Protein AF-A0A7X8L0J0-F1 (afdb_monomer_lite)

Foldseek 3Di:
DPLLCLLDPPDPDDDDPDDDHDPQSVVVRPDPPDDDDADQLAAEDDDDDDDDDPPDPVVVVVVCVCLDLVVQCCCQVPVLDHHDRPPHDNPDDPSHHYDDCDPVNVVPDPVVVVVVVVVVVVVVVPPD

Radius of gyration: 18.61 Å; chains: 1; bounding box: 45×38×42 Å

Secondary structure (DSSP, 8-state):
--HHHHT----SSPPPSS----HHHHTT---TT---PPPSS-EE---------TT-HHHHHHHHHHTSHHHHHIIIIIT-----STT------TT--EE---HHHHHHS-HHHHHHHHHHHHHHHT--

pLDDT: mean 82.07, std 12.7, range [40.75, 97.06]

Sequence (128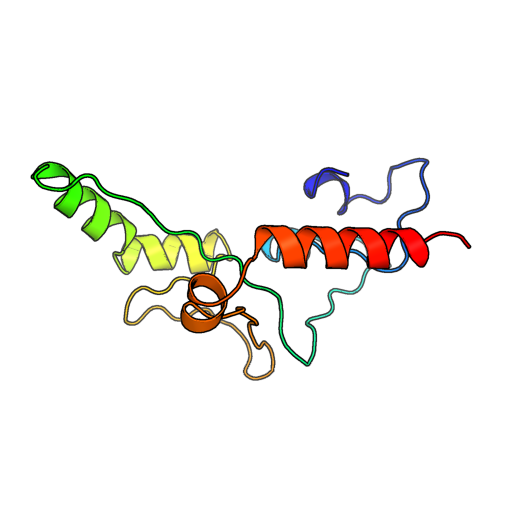 aa):
LHPSQMTRSKTSTPLPLVNVAPYFFSQMVTEPNLEIVWPEDGAIVSPIFMLAKMNKPYVKDVADAICSTKIADIFNVGGKFPATAPGTQNFLKADQRLMFAGWDYLNSHDIEAELAQAEELFHQTSVV

Structure (mmCIF, N/CA/C/O backbone):
data_AF-A0A7X8L0J0-F1
#
_entry.id   AF-A0A7X8L0J0-F1
#
loop_
_atom_site.group_PDB
_atom_site.id
_atom_site.type_symbol
_atom_site.label_atom_id
_atom_site.label_alt_id
_atom_site.label_comp_id
_atom_site.label_asym_id
_atom_site.label_entity_id
_atom_site.label_seq_id
_atom_site.pdbx_PDB_ins_code
_atom_site.Cartn_x
_atom_site.Cartn_y
_atom_site.Cartn_z
_atom_site.occupancy
_atom_site.B_iso_or_equiv
_atom_site.auth_seq_id
_atom_site.auth_comp_id
_atom_site.auth_asym_id
_atom_site.auth_atom_id
_atom_site.pdbx_PDB_model_num
ATOM 1 N N . LEU A 1 1 ? 18.105 -1.278 -0.789 1.00 52.31 1 LEU A N 1
ATOM 2 C CA . LEU A 1 1 ? 18.044 0.203 -0.691 1.00 52.31 1 LEU A CA 1
ATOM 3 C C . LEU A 1 1 ? 16.854 0.582 0.178 1.00 52.31 1 LEU A C 1
ATOM 5 O O . LEU A 1 1 ? 15.800 -0.013 0.005 1.00 52.31 1 LEU A O 1
ATOM 9 N N . HIS A 1 2 ? 16.998 1.520 1.115 1.00 57.22 2 HIS A N 1
ATOM 10 C CA . HIS A 1 2 ? 15.840 2.032 1.856 1.00 57.22 2 HIS A CA 1
ATOM 11 C C . HIS A 1 2 ? 15.054 3.018 0.961 1.00 57.22 2 HIS A C 1
ATOM 13 O O . HIS A 1 2 ? 15.698 3.830 0.296 1.00 57.22 2 HIS A O 1
ATOM 19 N N . PRO A 1 3 ? 13.706 3.021 0.936 1.00 54.78 3 PRO A N 1
ATOM 20 C CA . PRO A 1 3 ? 12.916 3.858 0.019 1.00 54.78 3 PRO A CA 1
ATOM 21 C C . PRO A 1 3 ? 13.242 5.361 0.044 1.00 54.78 3 PRO A C 1
ATOM 23 O O . PRO A 1 3 ? 13.240 6.018 -0.991 1.00 54.78 3 PRO A O 1
ATOM 26 N N . SER A 1 4 ? 13.620 5.911 1.203 1.00 56.81 4 SER A N 1
ATOM 27 C CA . SER A 1 4 ? 14.036 7.322 1.322 1.00 56.81 4 SER A CA 1
ATOM 28 C C . SER A 1 4 ? 15.395 7.648 0.682 1.00 56.81 4 SER A C 1
ATOM 30 O O . SER A 1 4 ? 15.726 8.820 0.513 1.00 56.81 4 SER A O 1
ATOM 32 N N . GLN A 1 5 ? 16.196 6.632 0.350 1.00 60.44 5 GLN A N 1
ATOM 33 C CA . GLN A 1 5 ? 17.447 6.778 -0.396 1.00 60.44 5 GLN A CA 1
ATOM 34 C C . GLN A 1 5 ? 17.216 6.685 -1.909 1.00 60.44 5 GLN A C 1
ATOM 36 O O . GLN A 1 5 ? 18.041 7.177 -2.666 1.00 60.44 5 GLN A O 1
ATOM 41 N N . MET A 1 6 ? 16.087 6.115 -2.347 1.00 60.91 6 MET A N 1
ATOM 42 C CA . MET A 1 6 ? 15.745 5.956 -3.768 1.00 60.91 6 MET A CA 1
ATOM 43 C C . MET A 1 6 ? 15.362 7.281 -4.439 1.00 60.91 6 MET A C 1
ATOM 45 O O . MET A 1 6 ? 15.439 7.403 -5.654 1.00 60.91 6 MET A O 1
ATOM 49 N N . THR A 1 7 ? 14.984 8.296 -3.657 1.00 54.62 7 THR A N 1
ATOM 50 C CA . THR A 1 7 ? 14.631 9.634 -4.159 1.00 54.62 7 THR A CA 1
ATOM 51 C C . THR A 1 7 ? 15.838 10.570 -4.296 1.00 54.62 7 THR A C 1
ATOM 53 O O . THR A 1 7 ? 15.668 11.732 -4.660 1.00 54.62 7 THR A O 1
ATOM 56 N N . ARG A 1 8 ? 17.062 10.107 -3.985 1.00 53.16 8 ARG A N 1
ATOM 57 C CA . ARG A 1 8 ? 18.286 10.924 -4.022 1.00 53.16 8 ARG A CA 1
ATOM 58 C C . ARG A 1 8 ? 19.358 10.267 -4.891 1.00 53.16 8 ARG A C 1
ATOM 60 O O . ARG A 1 8 ? 19.873 9.212 -4.550 1.00 53.16 8 ARG A O 1
ATOM 67 N N . SER A 1 9 ? 19.795 10.961 -5.939 1.00 51.53 9 SER A N 1
ATOM 68 C CA . SER A 1 9 ? 20.825 10.530 -6.905 1.00 51.53 9 SER A CA 1
ATOM 69 C C . SER A 1 9 ? 22.273 10.477 -6.371 1.00 51.53 9 SER A C 1
ATOM 71 O O . SER A 1 9 ? 23.219 10.390 -7.147 1.00 51.53 9 SER A O 1
ATOM 73 N N . LYS A 1 10 ? 22.497 10.526 -5.047 1.00 50.50 10 LYS A N 1
ATOM 74 C CA . LYS A 1 10 ? 23.843 10.649 -4.441 1.00 50.50 10 LYS A CA 1
ATOM 75 C C . LYS A 1 10 ? 24.416 9.333 -3.909 1.00 50.50 10 LYS A C 1
ATOM 77 O O . LYS A 1 10 ? 25.066 9.327 -2.864 1.00 50.50 10 LYS A O 1
ATOM 82 N N . THR A 1 11 ? 24.190 8.221 -4.597 1.00 53.06 11 THR A N 1
ATOM 83 C CA . THR A 1 11 ? 24.871 6.955 -4.293 1.00 53.06 11 THR A CA 1
ATOM 84 C C . THR A 1 11 ? 25.844 6.622 -5.414 1.00 53.06 11 THR A C 1
ATOM 86 O O . THR A 1 11 ? 25.501 6.695 -6.584 1.00 53.06 11 THR A O 1
ATOM 89 N N . SER A 1 12 ? 27.068 6.233 -5.058 1.00 54.50 12 SER A N 1
ATOM 90 C CA . SER A 1 12 ? 28.123 5.749 -5.966 1.00 54.50 12 SER A CA 1
ATOM 91 C C . SER A 1 12 ? 27.790 4.416 -6.658 1.00 54.50 12 SER A C 1
ATOM 93 O O . SER A 1 12 ? 28.621 3.855 -7.365 1.00 54.50 12 SER A O 1
ATOM 95 N N . THR A 1 13 ? 26.586 3.897 -6.434 1.00 58.16 13 THR A N 1
ATOM 96 C CA . THR A 1 13 ? 26.032 2.683 -7.027 1.00 58.16 13 THR A CA 1
ATOM 97 C C . THR A 1 13 ? 25.076 3.072 -8.157 1.00 58.16 13 THR A C 1
ATOM 99 O O . THR A 1 13 ? 24.239 3.952 -7.933 1.00 58.16 13 THR A O 1
ATOM 102 N N . PRO A 1 14 ? 25.161 2.435 -9.342 1.00 60.56 14 PRO A N 1
ATOM 103 C CA . PRO A 1 14 ? 24.187 2.646 -10.407 1.00 60.56 14 PRO A CA 1
ATOM 104 C C . PRO A 1 14 ? 22.782 2.355 -9.876 1.00 60.56 14 PRO A C 1
ATOM 106 O O . PRO A 1 14 ? 22.549 1.301 -9.281 1.00 60.56 14 PRO A O 1
ATOM 109 N N . LEU A 1 15 ? 21.854 3.292 -10.062 1.00 68.19 15 LEU A N 1
ATOM 110 C CA . LEU A 1 15 ? 20.442 3.031 -9.797 1.00 68.19 15 LEU A CA 1
ATOM 111 C C . LEU A 1 15 ? 19.917 2.086 -10.887 1.00 68.19 15 LEU A C 1
ATOM 113 O O . LEU A 1 15 ? 20.287 2.257 -12.053 1.00 68.19 15 LEU A O 1
ATOM 117 N N . PRO A 1 16 ? 19.072 1.097 -10.549 1.00 75.94 16 PRO A N 1
ATOM 118 C CA . PRO A 1 16 ? 18.468 0.261 -11.572 1.00 75.94 16 PRO A CA 1
ATOM 119 C C . PRO A 1 16 ? 17.541 1.115 -12.445 1.00 75.94 16 PRO A C 1
ATOM 121 O O . PRO A 1 16 ? 16.976 2.106 -11.978 1.00 75.94 16 PRO A O 1
ATOM 124 N N . LEU A 1 17 ? 17.395 0.723 -13.715 1.00 84.19 17 LEU A N 1
ATOM 125 C CA . LEU A 1 17 ? 16.615 1.466 -14.712 1.00 84.19 17 LEU A CA 1
ATOM 126 C C . LEU A 1 17 ? 15.145 1.632 -14.298 1.00 84.19 17 LEU A C 1
ATOM 128 O O . LEU A 1 17 ? 14.539 2.668 -14.550 1.00 84.19 17 LEU A O 1
ATOM 132 N N . VAL A 1 18 ? 14.590 0.618 -13.634 1.00 86.19 18 VAL A N 1
ATOM 133 C CA . VAL A 1 18 ? 13.228 0.615 -13.097 1.00 86.19 18 VAL A CA 1
ATOM 134 C C . VAL A 1 18 ? 13.298 0.326 -11.603 1.00 86.19 18 VAL A C 1
ATOM 136 O O . VAL A 1 18 ? 14.002 -0.586 -11.172 1.00 86.19 18 VAL A O 1
ATOM 139 N N . ASN A 1 19 ? 12.562 1.106 -10.811 1.00 84.19 19 ASN A N 1
ATOM 140 C CA . ASN A 1 19 ? 12.433 0.912 -9.369 1.00 84.19 19 ASN A CA 1
ATOM 141 C C . ASN A 1 19 ? 10.961 0.878 -8.974 1.00 84.19 19 ASN A C 1
ATOM 143 O O . ASN A 1 19 ? 10.184 1.741 -9.378 1.00 84.19 19 ASN A O 1
ATOM 147 N N . VAL A 1 20 ? 10.606 -0.068 -8.106 1.00 86.38 20 VAL A N 1
ATOM 148 C CA . VAL A 1 20 ? 9.314 -0.069 -7.419 1.00 86.38 20 VAL A CA 1
ATOM 149 C C . VAL A 1 20 ? 9.483 0.669 -6.095 1.00 86.38 20 VAL A C 1
ATOM 151 O O . VAL A 1 20 ? 10.287 0.274 -5.251 1.00 86.38 20 VAL A O 1
ATOM 154 N N . ALA A 1 21 ? 8.730 1.751 -5.910 1.00 84.62 21 ALA A N 1
ATOM 155 C CA . ALA A 1 21 ? 8.759 2.556 -4.696 1.00 84.62 21 ALA A CA 1
ATOM 156 C C . ALA A 1 21 ? 7.345 2.734 -4.126 1.00 84.62 21 ALA A C 1
ATOM 158 O O . ALA A 1 21 ? 6.383 2.837 -4.890 1.00 84.62 21 ALA A O 1
ATOM 159 N N . PRO A 1 22 ? 7.192 2.833 -2.792 1.00 85.62 22 PRO A N 1
ATOM 160 C CA . PRO A 1 22 ? 5.912 3.192 -2.197 1.00 85.62 22 PRO A CA 1
ATOM 161 C C . PRO A 1 22 ? 5.405 4.535 -2.736 1.00 85.62 22 PRO A C 1
ATOM 163 O O . PRO A 1 22 ? 6.167 5.503 -2.821 1.00 85.62 22 PRO A O 1
ATOM 166 N N . TYR A 1 23 ? 4.105 4.613 -3.033 1.00 84.88 23 TYR A N 1
ATOM 167 C CA . TYR A 1 23 ? 3.477 5.785 -3.654 1.00 84.88 23 TYR A CA 1
ATOM 168 C C . TYR A 1 23 ? 3.792 7.099 -2.925 1.00 84.88 23 TYR A C 1
ATOM 170 O O . TYR A 1 23 ? 4.098 8.105 -3.564 1.00 84.88 23 TYR A O 1
ATOM 178 N N . PHE A 1 24 ? 3.829 7.082 -1.591 1.00 82.38 24 PHE A N 1
ATOM 179 C CA . PHE A 1 24 ? 4.203 8.237 -0.775 1.00 82.38 24 PHE A CA 1
ATOM 180 C C . PHE A 1 24 ? 5.551 8.867 -1.179 1.00 82.38 24 PHE A C 1
ATOM 182 O O . PHE A 1 24 ? 5.647 10.092 -1.280 1.00 82.38 24 PHE A O 1
ATOM 189 N N . PHE A 1 25 ? 6.571 8.046 -1.461 1.00 80.12 25 PHE A N 1
ATOM 190 C CA . PHE A 1 25 ? 7.900 8.527 -1.854 1.00 80.12 25 PHE A CA 1
ATOM 191 C C . PHE A 1 25 ? 7.939 9.052 -3.286 1.00 80.12 25 PHE A C 1
ATOM 193 O O . PHE A 1 25 ? 8.695 9.984 -3.550 1.00 80.12 25 PHE A O 1
ATOM 200 N N . SER A 1 26 ? 7.097 8.526 -4.185 1.00 82.81 26 SER A N 1
ATOM 201 C CA . SER A 1 26 ? 6.988 9.050 -5.556 1.00 82.81 26 SER A CA 1
ATOM 202 C C . SER A 1 26 ? 6.649 10.543 -5.548 1.00 82.81 26 SER A C 1
ATOM 204 O O . SER A 1 26 ? 7.246 11.338 -6.259 1.00 82.81 26 SER A O 1
ATOM 206 N N . GLN A 1 27 ? 5.786 10.963 -4.625 1.00 78.88 27 GLN A N 1
ATOM 207 C CA . GLN A 1 27 ? 5.351 12.351 -4.501 1.00 78.88 27 GLN A CA 1
ATOM 208 C C . GLN A 1 27 ? 6.423 13.288 -3.911 1.00 78.88 27 GLN A C 1
ATOM 210 O O . GLN A 1 27 ? 6.159 14.475 -3.726 1.00 78.88 27 GLN A O 1
ATOM 215 N N . MET A 1 28 ? 7.589 12.754 -3.540 1.00 81.00 28 MET A N 1
ATOM 216 C CA . MET A 1 28 ? 8.753 13.503 -3.055 1.00 81.00 28 MET A CA 1
ATOM 217 C C . MET A 1 28 ? 9.903 13.510 -4.066 1.00 81.00 28 MET A C 1
ATOM 219 O O . MET A 1 28 ? 10.971 14.042 -3.763 1.00 81.00 28 MET A O 1
ATOM 223 N N . VAL A 1 29 ? 9.723 12.895 -5.236 1.00 82.06 29 VAL A N 1
ATOM 224 C CA . VAL A 1 29 ? 10.736 12.890 -6.289 1.00 82.06 29 VAL A CA 1
ATOM 225 C C . VAL A 1 29 ? 10.859 14.303 -6.849 1.00 82.06 29 VAL A C 1
ATOM 227 O O . VAL A 1 29 ? 9.905 14.868 -7.374 1.00 82.06 29 VAL A O 1
ATOM 230 N N . THR A 1 30 ? 12.052 14.877 -6.715 1.00 79.62 30 THR A N 1
ATOM 231 C CA . THR A 1 30 ? 12.413 16.183 -7.288 1.00 79.62 30 THR A CA 1
ATOM 232 C C . THR A 1 30 ? 13.502 16.063 -8.353 1.00 79.62 30 THR A C 1
ATOM 234 O O . THR A 1 30 ? 13.940 17.072 -8.896 1.00 79.62 30 THR A O 1
ATOM 237 N N . GLU A 1 31 ? 14.002 14.849 -8.598 1.00 82.31 31 GLU A N 1
ATOM 238 C CA . GLU A 1 31 ? 15.055 14.581 -9.577 1.00 82.31 31 GLU A CA 1
ATOM 239 C C . GLU A 1 31 ? 14.453 14.624 -10.993 1.00 82.31 31 GLU A C 1
ATOM 241 O O . GLU A 1 31 ? 13.589 13.801 -11.295 1.00 82.31 31 GLU A O 1
ATOM 246 N N . PRO A 1 32 ? 14.886 15.549 -11.868 1.00 80.31 32 PRO A N 1
ATOM 247 C CA . PRO A 1 32 ? 14.298 15.732 -13.199 1.00 80.31 32 PRO A CA 1
ATOM 248 C C . PRO A 1 32 ? 14.493 14.537 -14.141 1.00 80.31 32 PRO A C 1
ATOM 250 O O . PRO A 1 32 ? 13.781 14.430 -15.133 1.00 80.31 32 PRO A O 1
ATOM 253 N N . ASN A 1 33 ? 15.444 13.648 -13.844 1.00 84.12 33 ASN A N 1
ATOM 254 C CA . ASN A 1 33 ? 15.738 12.467 -14.659 1.00 84.12 33 ASN A CA 1
ATOM 255 C C . ASN A 1 33 ? 14.927 11.222 -14.256 1.00 84.12 33 ASN A C 1
ATOM 257 O O . ASN A 1 33 ? 15.195 10.136 -14.765 1.00 84.12 33 ASN A O 1
ATOM 261 N N . LEU A 1 34 ? 13.983 11.349 -13.318 1.00 84.94 34 LEU A N 1
ATOM 262 C CA . LEU A 1 34 ? 13.118 10.257 -12.880 1.00 84.94 34 LEU A CA 1
ATOM 263 C C . LEU A 1 34 ? 11.673 10.511 -13.307 1.00 84.94 34 LEU A C 1
ATOM 265 O O . LEU A 1 34 ? 11.129 11.593 -13.096 1.00 84.94 34 LEU A O 1
ATOM 269 N N . GLU A 1 35 ? 11.038 9.475 -13.847 1.00 88.75 35 GLU A N 1
ATOM 270 C CA . GLU A 1 35 ? 9.623 9.475 -14.204 1.00 88.75 35 GLU A CA 1
ATOM 271 C C . GLU A 1 35 ? 8.840 8.564 -13.253 1.00 88.75 35 GLU A C 1
ATOM 273 O O . GLU A 1 35 ? 9.253 7.442 -12.953 1.00 88.75 35 GLU A O 1
ATOM 278 N N . ILE A 1 36 ? 7.696 9.051 -12.768 1.00 89.25 36 ILE A N 1
ATOM 279 C CA . ILE A 1 36 ? 6.774 8.256 -11.955 1.00 89.25 36 ILE A CA 1
ATOM 280 C C . ILE A 1 36 ? 5.774 7.597 -12.899 1.00 89.25 36 ILE A C 1
ATOM 282 O O . ILE A 1 36 ? 4.902 8.270 -13.446 1.00 89.25 36 ILE A O 1
ATOM 286 N N . VAL A 1 37 ? 5.875 6.279 -13.037 1.00 90.88 37 VAL A N 1
ATOM 287 C CA . VAL A 1 37 ? 4.976 5.484 -13.878 1.00 90.88 37 VAL A CA 1
ATOM 288 C C . VAL A 1 37 ? 3.929 4.797 -13.008 1.00 90.88 37 VAL A C 1
ATOM 290 O O . VAL A 1 37 ? 4.263 4.128 -12.029 1.00 90.88 37 VAL A O 1
ATOM 293 N N . TRP A 1 38 ? 2.656 4.957 -13.372 1.00 91.56 38 TRP A N 1
ATOM 294 C CA . TRP A 1 38 ? 1.568 4.146 -12.830 1.00 91.56 38 TRP A CA 1
ATOM 295 C C . TRP A 1 38 ? 1.305 2.977 -13.791 1.00 91.56 38 TRP A C 1
ATOM 297 O O . TRP A 1 38 ? 1.004 3.247 -14.954 1.00 91.56 38 TRP A O 1
ATOM 307 N N . PRO A 1 39 ? 1.433 1.708 -13.361 1.00 92.44 39 PRO A N 1
ATOM 308 C CA . PRO A 1 39 ? 1.240 0.566 -14.255 1.00 92.44 39 PRO A CA 1
ATOM 309 C C . PRO A 1 39 ? -0.186 0.502 -14.818 1.00 92.44 39 PRO A C 1
ATOM 311 O O . PRO A 1 39 ? -1.148 0.793 -14.106 1.00 92.44 39 PRO A O 1
ATOM 314 N N . GLU A 1 40 ? -0.327 0.114 -16.087 1.00 92.69 40 GLU A N 1
ATOM 315 C CA . GLU A 1 40 ? -1.624 0.043 -16.783 1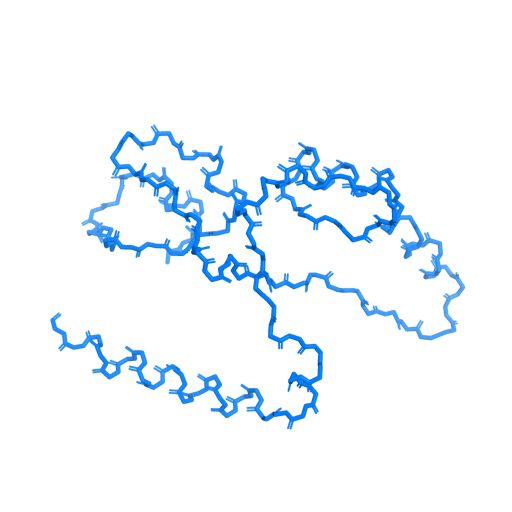.00 92.69 40 GLU A CA 1
ATOM 316 C C . GLU A 1 40 ? -2.559 -1.029 -16.189 1.00 92.69 40 GLU A C 1
ATOM 318 O O . GLU A 1 40 ? -3.774 -0.837 -16.075 1.00 92.69 40 GLU A O 1
ATOM 323 N N . ASP A 1 41 ? -1.976 -2.150 -15.772 1.00 91.50 41 ASP A N 1
ATOM 324 C CA . ASP A 1 41 ? -2.617 -3.245 -15.039 1.00 91.50 41 ASP A CA 1
ATOM 325 C C . ASP A 1 41 ? -2.917 -2.887 -13.573 1.00 91.50 41 ASP A C 1
ATOM 327 O O . ASP A 1 41 ? -3.849 -3.425 -12.972 1.00 91.50 41 ASP A O 1
ATOM 331 N N . GLY A 1 42 ? -2.208 -1.898 -13.035 1.00 92.81 42 GLY A N 1
ATOM 332 C CA . GLY A 1 42 ? -2.491 -1.244 -11.765 1.00 92.81 42 GLY A CA 1
ATOM 333 C C . GLY A 1 42 ? -1.317 -1.283 -10.793 1.00 92.81 42 GLY A C 1
ATOM 334 O O . GLY A 1 42 ? -0.502 -2.202 -10.771 1.00 92.81 42 GLY A O 1
ATOM 335 N N . ALA A 1 43 ? -1.240 -0.277 -9.923 1.00 92.19 43 ALA A N 1
ATOM 336 C CA . ALA A 1 43 ? -0.238 -0.247 -8.868 1.00 92.19 43 ALA A CA 1
ATOM 337 C C . ALA A 1 43 ? -0.569 -1.285 -7.787 1.00 92.19 43 ALA A C 1
ATOM 339 O O . ALA A 1 43 ? -1.688 -1.321 -7.270 1.00 92.19 43 ALA A O 1
ATOM 340 N N . ILE A 1 44 ? 0.418 -2.103 -7.418 1.00 90.81 44 ILE A N 1
ATOM 341 C CA . ILE A 1 44 ? 0.270 -3.115 -6.368 1.00 90.81 44 ILE A CA 1
ATOM 342 C C . ILE A 1 44 ? -0.107 -2.434 -5.050 1.00 90.81 44 ILE A C 1
ATOM 344 O O . ILE A 1 44 ? 0.587 -1.526 -4.584 1.00 90.81 44 ILE A O 1
ATOM 348 N N . VAL A 1 45 ? -1.187 -2.903 -4.425 1.00 88.81 45 VAL A N 1
ATOM 349 C CA . VAL A 1 45 ? -1.591 -2.480 -3.085 1.00 88.81 45 VAL A CA 1
ATOM 350 C C . VAL A 1 45 ? -1.404 -3.620 -2.091 1.00 88.81 45 VAL A C 1
ATOM 352 O O . VAL A 1 45 ? -1.892 -4.732 -2.278 1.00 88.81 45 VAL A O 1
ATOM 355 N N . SER A 1 46 ? -0.710 -3.313 -0.997 1.00 85.12 46 SER A N 1
ATOM 356 C CA . SER A 1 46 ? -0.659 -4.165 0.188 1.00 85.12 46 SER A CA 1
ATOM 357 C C . SER A 1 46 ? -1.560 -3.542 1.255 1.00 85.12 46 SER A C 1
ATOM 359 O O . SER A 1 46 ? -1.229 -2.467 1.770 1.00 85.12 46 SER A O 1
ATOM 361 N N . PRO A 1 47 ? -2.738 -4.126 1.540 1.00 84.81 47 PRO A N 1
ATOM 362 C CA . PRO A 1 47 ? -3.664 -3.548 2.498 1.00 84.81 47 PRO A CA 1
ATOM 363 C C . PRO A 1 47 ? -3.079 -3.618 3.908 1.00 84.81 47 PRO A C 1
ATOM 365 O O . PRO A 1 47 ? -2.659 -4.674 4.379 1.00 84.81 47 PRO A O 1
ATOM 368 N N . ILE A 1 48 ? -3.113 -2.491 4.615 1.00 82.50 48 ILE A N 1
ATOM 369 C CA . ILE A 1 48 ? -2.843 -2.465 6.050 1.00 82.50 48 ILE A CA 1
ATOM 370 C C . ILE A 1 48 ? -4.140 -2.851 6.749 1.00 82.50 48 ILE A C 1
ATOM 372 O O . ILE A 1 48 ? -5.136 -2.133 6.674 1.00 82.50 48 ILE A O 1
ATOM 376 N N . PHE A 1 49 ? -4.130 -3.990 7.429 1.00 83.75 49 PHE A N 1
ATOM 377 C CA . PHE A 1 49 ? -5.252 -4.452 8.232 1.00 83.75 49 PHE A CA 1
ATOM 378 C C . PHE A 1 49 ? -4.859 -4.534 9.704 1.00 83.75 49 PHE A C 1
ATOM 380 O O . PHE A 1 49 ? -3.688 -4.644 10.067 1.00 83.75 49 PHE A O 1
ATOM 387 N N . MET A 1 50 ? -5.868 -4.470 10.566 1.00 83.56 50 MET A N 1
ATOM 388 C CA . MET A 1 50 ? -5.704 -4.596 12.007 1.00 83.56 50 MET A CA 1
ATOM 389 C C . MET A 1 50 ? -6.344 -5.888 12.481 1.00 83.56 50 MET A C 1
ATOM 391 O O .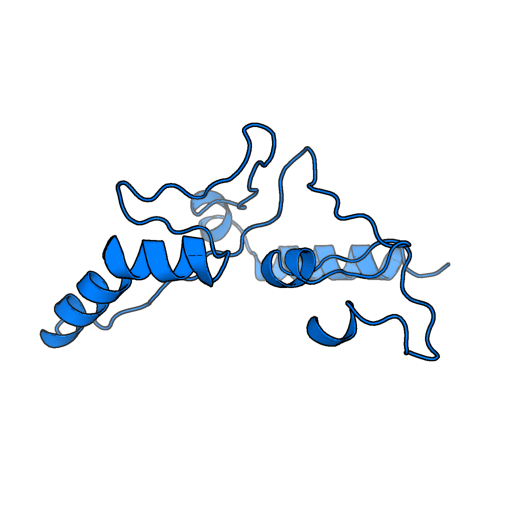 MET A 1 50 ? -7.449 -6.234 12.068 1.00 83.56 50 MET A O 1
ATOM 395 N N . LEU A 1 51 ? -5.663 -6.568 13.397 1.00 87.62 51 LEU A N 1
ATOM 396 C CA . LEU A 1 51 ? -6.194 -7.734 14.085 1.00 87.62 51 LEU A CA 1
ATOM 397 C C . LEU A 1 51 ? -6.527 -7.359 15.526 1.00 87.62 51 LEU A C 1
ATOM 399 O O . LEU A 1 51 ? -5.726 -6.754 16.239 1.00 87.62 51 LEU A O 1
ATOM 403 N N . ALA A 1 52 ? -7.722 -7.740 15.954 1.00 86.19 52 ALA A N 1
ATOM 404 C CA . ALA A 1 52 ? -8.261 -7.446 17.269 1.00 86.19 52 ALA A CA 1
ATOM 405 C C . ALA A 1 52 ? -8.531 -8.746 18.028 1.00 86.19 52 ALA A C 1
ATOM 407 O O . ALA A 1 52 ? -9.095 -9.693 17.482 1.00 86.19 52 ALA A O 1
ATOM 408 N N . LYS A 1 53 ? -8.172 -8.792 19.318 1.00 85.31 53 LYS A N 1
ATOM 409 C CA . LYS A 1 53 ? -8.608 -9.891 20.187 1.00 85.31 53 LYS A CA 1
ATOM 410 C C . LYS A 1 53 ? -10.098 -9.748 20.479 1.00 85.31 53 LYS A C 1
ATOM 412 O O . LYS A 1 53 ? -10.550 -8.679 20.889 1.00 85.31 53 LYS A O 1
ATOM 417 N N . MET A 1 54 ? -10.823 -10.854 20.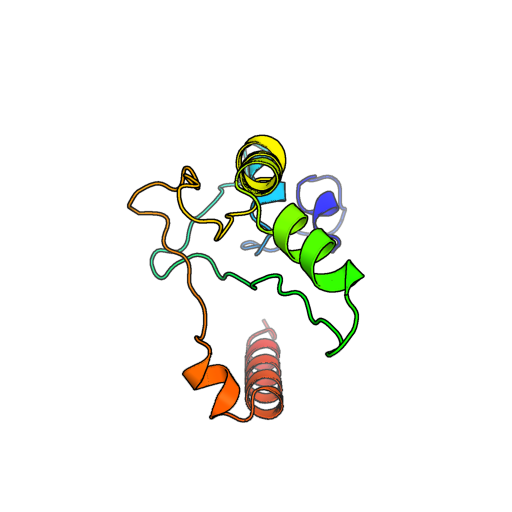347 1.00 79.88 54 MET A N 1
ATOM 418 C CA . MET A 1 54 ? -12.226 -10.939 20.747 1.00 79.88 54 MET A CA 1
ATOM 419 C C . MET A 1 54 ? -12.392 -10.592 22.239 1.00 79.88 54 MET A C 1
ATOM 421 O O . MET A 1 54 ? -11.494 -10.830 23.051 1.00 79.88 54 MET A O 1
ATOM 425 N N . ASN A 1 55 ? -13.562 -10.058 22.605 1.00 81.12 55 ASN A N 1
ATOM 426 C CA . ASN A 1 55 ? -13.989 -9.816 23.995 1.00 81.12 55 ASN A CA 1
ATOM 427 C C . ASN A 1 55 ? -13.176 -8.768 24.777 1.00 81.12 55 ASN A C 1
ATOM 429 O O . ASN A 1 55 ? -13.087 -8.825 26.006 1.00 81.12 55 ASN A O 1
ATOM 433 N N . LYS A 1 56 ? -12.585 -7.787 24.089 1.00 85.94 56 LYS A N 1
ATOM 434 C CA . LYS A 1 56 ? -11.980 -6.609 24.722 1.00 85.94 56 LYS A CA 1
ATOM 435 C C . LYS A 1 56 ? -12.829 -5.370 24.412 1.00 85.94 56 LYS A C 1
ATOM 437 O O . LYS A 1 56 ? -12.799 -4.911 23.274 1.00 85.94 56 LYS A O 1
ATOM 442 N N . PRO A 1 57 ? -13.576 -4.816 25.388 1.00 82.75 57 PRO A N 1
ATOM 443 C CA . PRO A 1 57 ? -14.563 -3.766 25.115 1.00 82.75 57 PRO A CA 1
ATOM 444 C C . PRO A 1 57 ? -13.937 -2.491 24.532 1.00 82.75 57 PRO A C 1
ATOM 446 O O . PRO A 1 57 ? -14.492 -1.910 23.611 1.00 82.75 57 PRO A O 1
ATOM 449 N N . TYR A 1 58 ? -12.731 -2.124 24.974 1.00 85.06 58 TYR A N 1
ATOM 450 C CA . TYR A 1 58 ? -12.006 -0.942 24.489 1.00 85.06 58 TYR A CA 1
ATOM 451 C C . TYR A 1 58 ? -11.466 -1.071 23.055 1.00 85.06 58 TYR A C 1
ATOM 453 O O . TYR A 1 58 ? -11.071 -0.077 22.454 1.00 85.06 58 TYR A O 1
ATOM 461 N N . VAL A 1 59 ? -11.401 -2.284 22.492 1.00 90.75 59 VAL A N 1
ATOM 462 C CA . VAL A 1 59 ? -10.851 -2.485 21.141 1.00 90.75 59 VAL A CA 1
ATOM 463 C C . VAL A 1 59 ? -11.800 -1.949 20.076 1.00 90.75 59 VAL A C 1
ATOM 465 O O . VAL A 1 59 ? -11.333 -1.450 19.054 1.00 90.75 59 VAL A O 1
ATOM 468 N N . LYS A 1 60 ? -13.114 -1.994 20.330 1.00 87.12 60 LYS A N 1
ATOM 469 C CA . LYS A 1 60 ? -14.108 -1.442 19.411 1.00 87.12 60 LYS A CA 1
ATOM 470 C C . LYS A 1 60 ? -13.911 0.060 19.217 1.00 87.12 60 LYS A C 1
ATOM 472 O O . LYS A 1 60 ? -13.814 0.496 18.079 1.00 87.12 60 LYS A O 1
ATOM 477 N N . ASP A 1 61 ? -13.774 0.817 20.302 1.00 90.44 61 ASP A N 1
ATOM 478 C CA . ASP A 1 61 ? -13.629 2.275 20.224 1.00 90.44 61 ASP A CA 1
ATOM 479 C C . ASP A 1 61 ? -12.358 2.684 19.461 1.00 90.44 61 ASP A C 1
ATOM 481 O O . ASP A 1 61 ? -12.369 3.628 18.674 1.00 90.44 61 ASP A O 1
ATOM 485 N N . VAL A 1 62 ? -11.263 1.937 19.642 1.00 90.38 62 VAL A N 1
ATOM 486 C CA . VAL A 1 62 ? -10.009 2.159 18.904 1.00 90.38 62 VAL A CA 1
ATOM 487 C C . VAL A 1 62 ? -10.167 1.817 17.421 1.00 90.38 62 VAL A C 1
ATOM 489 O O . VAL A 1 62 ? -9.737 2.593 16.568 1.00 90.38 62 VAL A O 1
ATOM 492 N N . ALA A 1 63 ? -10.788 0.679 17.101 1.00 88.94 63 ALA A N 1
ATOM 493 C CA . ALA A 1 63 ? -11.034 0.278 15.719 1.00 88.94 63 ALA A CA 1
ATOM 494 C C . ALA A 1 63 ? -11.951 1.279 14.999 1.00 88.94 63 ALA A C 1
ATOM 496 O O . ALA A 1 63 ? -11.635 1.705 13.890 1.00 88.94 63 ALA A O 1
ATOM 497 N N . ASP A 1 64 ? -13.032 1.711 15.650 1.00 89.06 64 ASP A N 1
ATOM 498 C CA . ASP A 1 64 ? -13.964 2.708 15.120 1.00 89.06 64 ASP A CA 1
ATOM 499 C C . ASP A 1 64 ? -13.262 4.051 14.883 1.00 89.06 64 ASP A C 1
ATOM 501 O O . ASP A 1 64 ? -13.473 4.689 13.851 1.00 89.06 64 ASP A O 1
ATOM 505 N N . ALA A 1 65 ? -12.391 4.474 15.807 1.00 89.31 65 ALA A N 1
ATOM 506 C CA . ALA A 1 65 ? -11.612 5.694 15.644 1.00 89.31 65 ALA A CA 1
ATOM 507 C C . ALA A 1 65 ? -10.683 5.612 14.424 1.00 89.31 65 ALA A C 1
ATOM 509 O O . ALA A 1 65 ? -10.685 6.528 13.601 1.00 89.31 65 ALA A O 1
ATOM 510 N N . ILE A 1 66 ? -9.926 4.520 14.273 1.00 86.94 66 ILE A N 1
ATOM 511 C CA . ILE A 1 66 ? -8.989 4.338 13.151 1.00 86.94 66 ILE A CA 1
ATOM 512 C C . ILE A 1 66 ? -9.733 4.236 11.812 1.00 86.94 66 ILE A C 1
ATOM 514 O O . ILE A 1 66 ? -9.281 4.802 10.819 1.00 86.94 66 ILE A O 1
ATOM 518 N N . CYS A 1 67 ? -10.892 3.579 11.788 1.00 86.00 67 CYS A N 1
ATOM 519 C CA . CYS A 1 67 ? -11.733 3.446 10.597 1.00 86.00 67 CYS A CA 1
ATOM 520 C C . CYS A 1 67 ? -12.657 4.654 10.355 1.00 86.00 67 CYS A C 1
ATOM 522 O O . CYS A 1 67 ? -13.479 4.624 9.438 1.00 86.00 67 CYS A O 1
ATOM 524 N N . SER A 1 68 ? -12.558 5.712 11.165 1.00 89.12 68 SER A N 1
ATOM 525 C CA . SER A 1 68 ? -13.375 6.911 10.992 1.00 89.12 68 SER A CA 1
ATOM 526 C C . SER A 1 68 ? -12.962 7.699 9.748 1.00 89.12 68 SER A C 1
ATOM 528 O O . SER A 1 68 ? -11.786 7.751 9.386 1.00 89.12 68 SER A O 1
ATOM 530 N N . THR A 1 69 ? -13.920 8.400 9.139 1.00 88.06 69 THR A N 1
ATOM 531 C CA . THR A 1 69 ? -13.661 9.326 8.023 1.00 88.06 69 THR A CA 1
ATOM 532 C C . THR A 1 69 ? -12.608 10.371 8.381 1.00 88.06 69 THR A C 1
ATOM 534 O O . THR A 1 69 ? -11.727 10.652 7.583 1.00 88.06 69 THR A O 1
ATOM 537 N N . LYS A 1 70 ? -12.615 10.868 9.624 1.00 87.94 70 LYS A N 1
ATOM 538 C CA . LYS A 1 70 ? -11.615 11.822 10.120 1.00 87.94 70 LYS A CA 1
ATOM 539 C C . LYS A 1 70 ? -10.184 11.284 10.018 1.00 87.94 70 LYS A C 1
ATOM 541 O O . LYS A 1 70 ? -9.286 12.015 9.611 1.00 87.94 70 LYS A O 1
ATOM 546 N N . ILE A 1 71 ? -9.953 10.034 10.424 1.00 87.94 71 ILE A N 1
ATOM 547 C CA . ILE A 1 71 ? -8.627 9.408 10.325 1.00 87.94 71 ILE A CA 1
ATOM 548 C C . ILE A 1 71 ? -8.302 9.053 8.870 1.00 87.94 71 ILE A C 1
ATOM 550 O O . ILE A 1 71 ? -7.174 9.269 8.428 1.00 87.94 71 ILE A O 1
ATOM 554 N N . ALA A 1 72 ? -9.288 8.583 8.107 1.00 86.00 72 ALA A N 1
ATOM 555 C CA . ALA A 1 72 ? -9.135 8.308 6.684 1.00 86.00 72 ALA A CA 1
ATOM 556 C C . ALA A 1 72 ? -8.714 9.556 5.891 1.00 86.00 72 ALA A C 1
ATOM 558 O O . ALA A 1 72 ? -7.804 9.476 5.071 1.00 86.00 72 ALA A O 1
ATOM 559 N N . ASP A 1 73 ? -9.286 10.721 6.195 1.00 84.62 73 ASP A N 1
ATOM 560 C CA . ASP A 1 73 ? -8.920 11.994 5.574 1.00 84.62 73 ASP A CA 1
ATOM 561 C C . ASP A 1 73 ? -7.484 12.399 5.923 1.00 84.62 73 ASP A C 1
ATOM 563 O O . ASP A 1 73 ? -6.752 12.873 5.057 1.00 84.62 73 ASP A O 1
ATOM 567 N N . ILE A 1 74 ? -7.030 12.153 7.158 1.00 83.75 74 ILE A N 1
ATOM 568 C CA . ILE A 1 74 ? -5.630 12.381 7.554 1.00 83.75 74 ILE A CA 1
ATOM 569 C C . ILE A 1 74 ? -4.687 11.485 6.736 1.00 83.75 74 ILE A C 1
ATOM 571 O O . ILE A 1 74 ? -3.698 11.974 6.180 1.00 83.75 74 ILE A O 1
ATOM 575 N N . PHE A 1 75 ? -4.997 10.190 6.621 1.00 79.94 75 PHE A N 1
ATOM 576 C CA . PHE A 1 75 ? -4.192 9.248 5.839 1.00 79.94 75 PHE A CA 1
ATOM 577 C C . PHE A 1 75 ? -4.183 9.563 4.347 1.00 79.94 75 PHE A C 1
ATOM 579 O O . PHE A 1 75 ? -3.155 9.406 3.694 1.00 79.94 75 PHE A O 1
ATOM 586 N N . ASN A 1 76 ? -5.292 10.053 3.817 1.00 76.44 76 ASN A N 1
ATOM 587 C CA . ASN A 1 76 ? -5.456 10.304 2.401 1.00 76.44 76 ASN A CA 1
ATOM 588 C C . ASN A 1 76 ? -4.892 11.677 1.980 1.00 76.44 76 ASN A C 1
ATOM 590 O O . ASN A 1 76 ? -3.993 11.744 1.144 1.00 76.44 76 ASN A O 1
ATOM 594 N N . VAL A 1 77 ? -5.323 12.766 2.631 1.00 67.12 77 VAL A N 1
ATOM 595 C CA . VAL A 1 77 ? -4.907 14.148 2.311 1.00 67.12 77 VAL A CA 1
ATOM 596 C C . VAL A 1 77 ? -3.445 14.406 2.691 1.00 67.12 77 VAL A C 1
ATOM 598 O O . VAL A 1 77 ? -2.721 15.059 1.941 1.00 67.12 77 VAL A O 1
ATOM 601 N N . GLY A 1 78 ? -2.993 13.901 3.847 1.00 60.78 78 GLY A N 1
ATOM 602 C CA . GLY A 1 78 ? -1.636 14.136 4.363 1.00 60.78 78 GLY A CA 1
ATOM 603 C C . GLY A 1 78 ? -0.690 12.944 4.217 1.00 60.78 78 GLY A C 1
ATOM 604 O O . GLY A 1 78 ? 0.508 13.124 3.991 1.00 60.78 78 GLY A O 1
ATOM 605 N N . GLY A 1 79 ? -1.220 11.725 4.333 1.00 60.19 79 GLY A N 1
ATOM 606 C CA . GLY A 1 79 ? -0.431 10.493 4.303 1.00 60.19 79 GLY A CA 1
ATOM 607 C C . GLY A 1 79 ? -0.240 9.885 2.913 1.00 60.19 79 GLY A C 1
ATOM 608 O O . GLY A 1 79 ? 0.673 9.083 2.749 1.00 60.19 79 GLY A O 1
ATOM 609 N N . LYS A 1 80 ? -1.053 10.257 1.911 1.00 72.44 80 LYS A N 1
ATOM 610 C CA . LYS A 1 80 ? -1.070 9.628 0.574 1.00 72.44 80 LYS A CA 1
ATOM 611 C C . LYS A 1 80 ? -1.251 8.103 0.642 1.00 72.44 80 LYS A C 1
ATOM 613 O O . LYS A 1 80 ? -0.733 7.367 -0.196 1.00 72.44 80 LYS A O 1
ATOM 618 N N . PHE A 1 81 ? -1.987 7.640 1.647 1.00 80.88 81 PHE A N 1
ATOM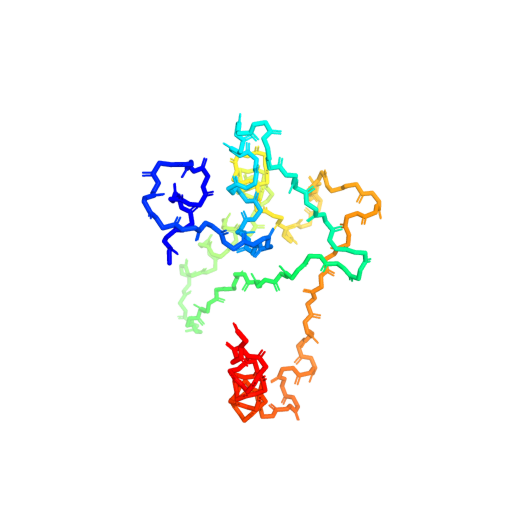 619 C CA . PHE A 1 81 ? -2.430 6.260 1.784 1.00 80.88 81 PHE A CA 1
ATOM 620 C C . PHE A 1 81 ? -3.919 6.205 1.434 1.00 80.88 81 PHE A C 1
ATOM 622 O O . PHE A 1 81 ? -4.719 6.800 2.161 1.00 80.88 81 PHE A O 1
ATOM 629 N N . PRO A 1 82 ? -4.308 5.517 0.343 1.00 83.75 82 PRO A N 1
ATOM 630 C CA . PRO A 1 82 ? -5.713 5.287 0.048 1.00 83.75 82 PRO A CA 1
ATOM 631 C C . PRO A 1 82 ? -6.401 4.600 1.230 1.00 83.75 82 PRO A C 1
ATOM 633 O O . PRO A 1 82 ? -5.921 3.584 1.734 1.00 83.75 82 PRO A O 1
ATOM 636 N N . ALA A 1 83 ? -7.519 5.161 1.675 1.00 85.19 83 ALA A N 1
ATOM 637 C CA . ALA A 1 83 ? -8.292 4.662 2.799 1.00 85.19 83 ALA A CA 1
ATOM 638 C C . ALA A 1 83 ? -9.587 3.991 2.324 1.00 85.19 83 ALA A C 1
ATOM 640 O O . ALA A 1 83 ? -10.138 4.318 1.271 1.00 85.19 83 ALA A O 1
ATOM 641 N N . THR A 1 84 ? -10.080 3.046 3.123 1.00 84.31 84 THR A N 1
ATOM 642 C CA . THR A 1 84 ? -11.284 2.249 2.834 1.00 84.31 84 THR A CA 1
ATOM 643 C C . THR A 1 84 ? -12.514 2.704 3.621 1.00 84.31 84 THR A C 1
ATOM 645 O O . THR A 1 84 ? -13.573 2.087 3.511 1.00 84.31 84 THR A O 1
ATOM 648 N N . ALA A 1 85 ? -12.399 3.774 4.417 1.00 85.25 85 ALA A N 1
ATOM 649 C CA . ALA A 1 85 ? -13.521 4.297 5.185 1.00 85.25 85 ALA A CA 1
ATOM 650 C C . ALA A 1 85 ? -14.646 4.790 4.247 1.00 85.25 85 ALA A C 1
ATOM 652 O O . ALA A 1 85 ? -14.364 5.460 3.246 1.00 85.25 85 ALA A O 1
ATOM 653 N N . PRO A 1 86 ? -15.924 4.484 4.547 1.00 82.19 86 PRO A N 1
ATOM 654 C CA . PRO A 1 86 ? -17.042 4.911 3.715 1.00 82.19 86 PRO A CA 1
ATOM 655 C C . PRO A 1 86 ? -17.076 6.430 3.524 1.00 82.19 86 PRO A C 1
ATOM 657 O O . PRO A 1 86 ? -17.011 7.187 4.490 1.00 82.19 86 PRO A O 1
ATOM 660 N N . GLY A 1 87 ? -17.221 6.873 2.275 1.00 81.19 87 GLY A N 1
ATOM 661 C CA . GLY A 1 87 ? -17.305 8.296 1.934 1.00 81.19 87 GLY A CA 1
ATOM 662 C C . GLY A 1 87 ? -15.961 9.021 1.799 1.00 81.19 87 GLY A C 1
ATOM 663 O O . GLY A 1 87 ? -15.967 10.204 1.472 1.00 81.19 87 GLY A O 1
ATOM 664 N N . THR A 1 88 ? -14.821 8.348 1.993 1.00 81.62 88 THR A N 1
ATOM 665 C CA . THR A 1 88 ? -13.497 8.945 1.760 1.00 81.62 88 THR A CA 1
ATOM 666 C C . THR A 1 88 ? -13.141 8.973 0.267 1.00 81.62 88 THR A C 1
ATOM 668 O O . THR A 1 88 ? -13.305 7.985 -0.447 1.00 81.62 88 THR A O 1
ATOM 671 N N . GLN A 1 89 ? -12.616 10.106 -0.215 1.00 81.19 89 GLN A N 1
ATOM 672 C CA . GLN A 1 89 ? -12.235 10.306 -1.619 1.00 81.19 89 GLN A CA 1
ATOM 673 C C . GLN A 1 89 ? -10.721 10.170 -1.823 1.00 81.19 89 GLN A C 1
ATOM 675 O O . GLN A 1 89 ? -9.997 11.119 -1.568 1.00 81.19 89 GLN A O 1
ATOM 680 N N . ASN A 1 90 ? -10.224 9.051 -2.357 1.00 82.25 90 ASN A N 1
ATOM 681 C CA . ASN A 1 90 ? -8.778 8.759 -2.472 1.00 82.25 90 ASN A CA 1
ATOM 682 C C . ASN A 1 90 ? -7.982 9.566 -3.525 1.00 82.25 90 ASN A C 1
ATOM 684 O O . ASN A 1 90 ? -6.812 9.276 -3.752 1.00 82.25 90 ASN A O 1
ATOM 688 N N . PHE A 1 91 ? -8.606 10.550 -4.185 1.00 82.50 91 PHE A N 1
ATOM 689 C CA . PHE A 1 91 ? -7.997 11.442 -5.192 1.00 82.50 91 PHE A CA 1
ATOM 690 C C . PHE A 1 91 ? -7.193 10.754 -6.317 1.00 82.50 91 PHE A C 1
ATOM 692 O O . PHE A 1 91 ? -6.386 11.401 -6.984 1.00 82.50 91 PHE A O 1
ATOM 699 N N . LEU A 1 92 ? -7.429 9.462 -6.559 1.00 84.19 92 LEU A N 1
ATOM 700 C CA . LEU A 1 92 ? -6.856 8.727 -7.682 1.00 84.19 92 LEU A CA 1
ATOM 701 C C . LEU A 1 92 ? -7.586 9.110 -8.973 1.00 84.19 92 LEU A C 1
ATOM 703 O O . LEU A 1 92 ? -8.812 9.258 -8.990 1.00 84.19 92 LEU A O 1
ATOM 707 N N . LYS A 1 93 ? -6.830 9.273 -10.059 1.00 87.06 93 LYS A N 1
ATOM 708 C CA . LYS A 1 93 ? -7.380 9.470 -11.403 1.00 87.06 93 LYS A CA 1
ATOM 709 C C . LYS A 1 93 ? -8.065 8.192 -11.899 1.00 87.06 93 LYS A C 1
ATOM 711 O O . LYS A 1 93 ? -7.811 7.100 -11.399 1.00 87.06 93 LYS A O 1
ATOM 716 N N . ALA A 1 94 ? -8.907 8.320 -12.923 1.00 86.25 94 ALA A N 1
ATOM 717 C CA . ALA A 1 94 ? -9.657 7.192 -13.483 1.00 86.25 94 ALA A CA 1
ATOM 718 C C . ALA A 1 94 ? -8.763 6.079 -14.075 1.00 86.25 94 ALA A C 1
ATOM 720 O O . ALA A 1 94 ? -9.164 4.918 -14.107 1.00 86.25 94 ALA A O 1
ATOM 721 N N . ASP A 1 95 ? -7.563 6.432 -14.535 1.00 88.12 95 ASP A N 1
ATOM 722 C CA . ASP A 1 95 ? -6.539 5.528 -15.066 1.00 88.12 95 ASP A CA 1
ATOM 723 C C . ASP A 1 95 ? -5.612 4.951 -13.978 1.00 88.12 95 ASP A C 1
ATOM 725 O O . ASP A 1 95 ? -4.887 3.993 -14.231 1.00 88.12 95 ASP A O 1
ATOM 729 N N . GLN A 1 96 ? -5.670 5.463 -12.745 1.00 90.00 96 GLN A N 1
ATOM 730 C CA . GLN A 1 96 ? -4.839 5.006 -11.629 1.00 90.00 96 GLN A CA 1
ATOM 731 C C . GLN A 1 96 ? -5.468 3.810 -10.906 1.00 90.00 96 GLN A C 1
ATOM 733 O O . GLN A 1 96 ? -6.009 3.916 -9.803 1.00 90.00 96 GLN A O 1
ATOM 738 N N . ARG A 1 97 ? -5.394 2.646 -11.553 1.00 91.25 97 ARG A N 1
ATOM 739 C CA . ARG A 1 97 ? -5.921 1.378 -11.028 1.00 91.25 97 ARG A CA 1
ATOM 740 C C . ARG A 1 97 ? -5.044 0.817 -9.911 1.00 91.25 97 ARG A C 1
ATOM 742 O O . ARG A 1 97 ? -3.828 0.978 -9.934 1.00 91.25 97 ARG A O 1
ATOM 749 N N . LEU A 1 98 ? -5.656 0.128 -8.953 1.00 90.44 98 LEU A N 1
ATOM 750 C CA . LEU A 1 98 ? -4.951 -0.601 -7.899 1.00 90.44 98 LEU A CA 1
ATOM 751 C C . LEU A 1 98 ? -5.082 -2.102 -8.141 1.00 90.44 98 LEU A C 1
ATOM 753 O O . LEU A 1 98 ? -6.164 -2.575 -8.489 1.00 90.44 98 LEU A O 1
ATOM 757 N N . MET A 1 99 ? -3.998 -2.836 -7.910 1.00 92.38 99 MET A N 1
ATOM 758 C CA . MET A 1 99 ? -3.940 -4.283 -8.065 1.00 92.38 99 MET A CA 1
ATOM 759 C C . MET A 1 99 ? -3.765 -4.952 -6.702 1.00 92.38 99 MET A C 1
ATOM 761 O O . MET A 1 99 ? -2.772 -4.734 -6.007 1.00 92.38 99 MET A O 1
ATOM 765 N N . PHE A 1 100 ? -4.737 -5.781 -6.329 1.00 91.44 100 PHE A N 1
ATOM 766 C CA . PHE A 1 100 ? -4.707 -6.622 -5.136 1.00 91.44 100 PHE A CA 1
ATOM 767 C C . PHE A 1 100 ? -4.986 -8.063 -5.553 1.00 91.44 100 PHE A C 1
ATOM 769 O O . PHE A 1 100 ? -5.935 -8.296 -6.298 1.00 91.44 100 PHE A O 1
ATOM 776 N N . ALA A 1 101 ? -4.203 -9.017 -5.044 1.00 90.75 101 ALA A N 1
ATOM 777 C CA . ALA A 1 101 ? -4.382 -10.441 -5.346 1.00 90.75 101 ALA A CA 1
ATOM 778 C C . ALA A 1 101 ? -5.796 -10.949 -5.002 1.00 90.75 101 ALA A C 1
ATOM 780 O O . ALA A 1 101 ? -6.308 -11.861 -5.643 1.00 90.75 101 ALA A O 1
ATOM 781 N N . GLY A 1 102 ? -6.451 -10.318 -4.021 1.00 91.62 102 GLY A N 1
ATOM 782 C CA . GLY A 1 102 ? -7.791 -10.682 -3.580 1.00 91.62 102 GLY A CA 1
ATOM 783 C C . GLY A 1 102 ? -7.762 -11.701 -2.447 1.00 91.62 102 GLY A C 1
ATOM 784 O O . GLY A 1 102 ? -6.902 -12.576 -2.386 1.00 91.62 102 GLY A O 1
ATOM 785 N N . TRP A 1 103 ? -8.723 -11.595 -1.528 1.00 91.38 103 TRP A N 1
ATOM 786 C CA . TRP A 1 103 ? -8.796 -12.491 -0.371 1.00 91.38 103 TRP A CA 1
ATOM 787 C C . TRP A 1 103 ? -9.058 -13.940 -0.766 1.00 91.38 103 TRP A C 1
ATOM 789 O O . TRP A 1 103 ? -8.489 -14.842 -0.162 1.00 91.38 103 TRP A O 1
ATOM 799 N N . ASP A 1 104 ? -9.877 -14.163 -1.793 1.00 95.12 104 ASP A N 1
ATOM 800 C CA . ASP A 1 104 ? -10.182 -15.511 -2.268 1.00 95.12 104 ASP A CA 1
ATOM 801 C C . ASP A 1 104 ? -8.921 -16.214 -2.773 1.00 95.12 104 ASP A C 1
ATOM 803 O O . ASP A 1 104 ? -8.693 -17.371 -2.429 1.00 95.12 104 ASP A O 1
ATOM 807 N N . TYR A 1 105 ? -8.060 -15.499 -3.505 1.00 94.44 105 TYR A N 1
ATOM 808 C CA . TYR A 1 105 ? -6.773 -16.022 -3.957 1.00 94.44 105 TYR A CA 1
ATOM 809 C C . TYR A 1 105 ? -5.872 -16.351 -2.764 1.00 94.44 105 TYR A C 1
ATOM 811 O O . TYR A 1 105 ? -5.459 -17.497 -2.604 1.00 94.44 105 TYR A O 1
ATOM 819 N N . LEU A 1 106 ? -5.669 -15.377 -1.866 1.00 92.62 106 LEU A N 1
ATOM 820 C CA . LEU A 1 106 ? -4.8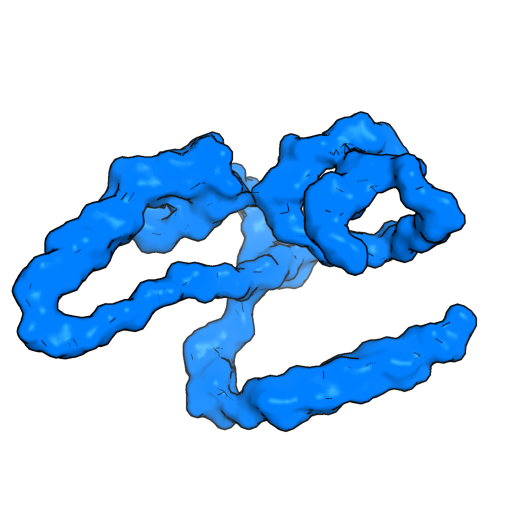16 -15.527 -0.681 1.00 92.62 106 LEU A CA 1
ATOM 821 C C . LEU A 1 106 ? -5.248 -16.672 0.249 1.00 92.62 106 LEU A C 1
ATOM 823 O O . LEU A 1 106 ? -4.401 -17.271 0.901 1.00 92.62 106 LEU A O 1
ATOM 827 N N . ASN A 1 107 ? -6.546 -16.976 0.321 1.00 93.19 107 ASN A N 1
ATOM 828 C CA . ASN A 1 107 ? -7.077 -18.039 1.179 1.00 93.19 107 ASN A CA 1
ATOM 829 C C . ASN A 1 107 ? -7.098 -19.425 0.516 1.00 93.19 107 ASN A C 1
ATOM 831 O O . ASN A 1 107 ? -7.272 -20.421 1.217 1.00 93.19 107 ASN A O 1
ATOM 835 N N . SER A 1 108 ? -6.995 -19.499 -0.814 1.00 96.56 108 SER A N 1
ATOM 836 C CA . SER A 1 108 ? -7.108 -20.756 -1.574 1.00 96.56 108 SER A CA 1
ATOM 837 C C . SER A 1 108 ? -5.787 -21.266 -2.148 1.00 96.56 108 SER A C 1
ATOM 839 O O . SER A 1 108 ? -5.755 -22.387 -2.653 1.00 96.56 108 SER A O 1
ATOM 841 N N . HIS A 1 109 ? -4.712 -20.481 -2.046 1.00 95.50 109 HIS A N 1
ATOM 842 C CA . HIS A 1 109 ? -3.398 -20.793 -2.606 1.00 95.50 109 HIS A CA 1
ATOM 843 C C . HIS A 1 109 ? -2.329 -20.885 -1.515 1.00 95.50 109 HIS A C 1
ATOM 845 O O . HIS A 1 109 ? -2.438 -20.272 -0.450 1.00 95.50 109 HIS A O 1
ATOM 851 N N . ASP A 1 110 ? -1.272 -21.644 -1.799 1.00 96.44 110 ASP A N 1
ATOM 852 C CA . ASP A 1 110 ? -0.067 -21.678 -0.973 1.00 96.44 110 ASP A CA 1
ATOM 853 C C . ASP A 1 110 ? 0.825 -20.488 -1.342 1.00 96.44 110 ASP A C 1
ATOM 855 O O . ASP A 1 110 ? 1.701 -20.564 -2.205 1.00 96.44 110 ASP A O 1
ATOM 859 N N . ILE A 1 111 ? 0.556 -19.355 -0.695 1.00 94.19 111 ILE A N 1
ATOM 860 C CA . ILE A 1 111 ? 1.257 -18.100 -0.972 1.00 94.19 111 ILE A CA 1
ATOM 861 C C . ILE A 1 111 ? 2.753 -18.205 -0.653 1.00 94.19 111 ILE A C 1
ATOM 863 O O . ILE A 1 111 ? 3.555 -17.536 -1.298 1.00 94.19 111 ILE A O 1
ATOM 867 N N . GLU A 1 112 ? 3.154 -19.050 0.300 1.00 94.00 112 GLU A N 1
ATOM 868 C CA . GLU A 1 112 ? 4.570 -19.255 0.615 1.00 94.00 112 GLU A CA 1
ATOM 869 C C . GLU A 1 112 ? 5.289 -19.961 -0.541 1.00 94.00 112 GLU A C 1
ATOM 871 O O . GLU A 1 112 ? 6.339 -19.496 -0.992 1.00 94.00 112 GLU A O 1
ATOM 876 N N . ALA A 1 113 ? 4.690 -21.028 -1.077 1.00 97.06 113 ALA A N 1
ATOM 877 C CA . ALA A 1 113 ? 5.237 -21.745 -2.225 1.00 97.06 113 ALA A CA 1
ATOM 878 C C . ALA A 1 113 ? 5.286 -20.875 -3.494 1.00 97.06 113 ALA A C 1
ATOM 880 O O . ALA A 1 113 ? 6.291 -20.879 -4.208 1.00 97.06 113 ALA A O 1
ATOM 881 N N . GLU A 1 114 ? 4.233 -20.101 -3.766 1.00 95.69 114 GLU A N 1
ATOM 882 C CA . GLU A 1 114 ? 4.193 -19.207 -4.930 1.00 95.69 114 GLU A CA 1
ATOM 883 C C . GLU A 1 114 ? 5.227 -18.081 -4.839 1.00 95.69 114 GLU A C 1
ATOM 885 O O . GLU A 1 114 ? 5.887 -17.767 -5.832 1.00 95.69 114 GLU A O 1
ATOM 890 N N . LEU A 1 115 ? 5.419 -17.496 -3.651 1.00 93.62 115 LEU A N 1
ATOM 891 C CA . LEU A 1 115 ? 6.458 -16.488 -3.432 1.00 93.62 115 LEU A CA 1
ATOM 892 C C . LEU A 1 115 ? 7.856 -17.071 -3.650 1.00 93.62 115 LEU A C 1
ATOM 894 O O . LEU A 1 115 ? 8.672 -16.435 -4.317 1.00 93.62 115 LEU A O 1
ATOM 898 N N . ALA A 1 116 ? 8.118 -18.283 -3.153 1.00 95.81 116 ALA A N 1
ATOM 899 C CA . ALA A 1 116 ? 9.393 -18.962 -3.372 1.00 95.81 116 ALA A CA 1
ATOM 900 C C . ALA A 1 116 ? 9.655 -19.215 -4.868 1.00 95.81 116 ALA A C 1
ATOM 902 O O . ALA A 1 116 ? 10.755 -18.955 -5.359 1.00 95.81 116 ALA A O 1
ATOM 903 N N . GLN A 1 117 ? 8.633 -19.649 -5.614 1.00 96.06 117 GLN A N 1
ATOM 904 C CA . GLN A 1 117 ? 8.731 -19.841 -7.062 1.00 96.06 117 GLN A CA 1
ATOM 905 C C . GLN A 1 117 ? 8.988 -18.519 -7.803 1.00 96.06 117 GLN A C 1
ATOM 907 O O . GLN A 1 117 ? 9.813 -18.465 -8.720 1.00 96.06 117 GLN A O 1
ATOM 912 N N . ALA A 1 118 ? 8.294 -17.445 -7.417 1.00 92.81 118 ALA A N 1
ATOM 913 C CA . ALA A 1 118 ? 8.472 -16.127 -8.016 1.00 92.81 118 ALA A CA 1
ATOM 914 C C . ALA A 1 118 ? 9.878 -15.563 -7.752 1.00 92.81 118 ALA A C 1
ATOM 916 O O . ALA A 1 118 ? 10.495 -15.003 -8.661 1.00 92.81 118 ALA A O 1
ATOM 917 N N . GLU A 1 119 ? 10.404 -15.740 -6.537 1.00 93.00 119 GLU A N 1
ATOM 918 C CA . GLU A 1 119 ? 11.762 -15.330 -6.171 1.00 93.00 119 GLU A CA 1
ATOM 919 C C . GLU A 1 119 ? 12.820 -16.113 -6.961 1.00 93.00 119 GLU A C 1
ATOM 921 O O . GLU A 1 119 ? 13.773 -15.521 -7.477 1.00 93.00 119 GLU A O 1
ATOM 926 N N . GLU A 1 120 ? 12.634 -17.426 -7.123 1.00 94.81 120 GLU A N 1
ATOM 927 C CA . GLU A 1 120 ? 13.525 -18.252 -7.937 1.00 94.81 120 GLU A CA 1
ATOM 928 C C . GLU A 1 120 ? 13.565 -17.761 -9.393 1.00 94.81 120 GLU A C 1
ATOM 930 O O . GLU A 1 120 ? 14.645 -17.510 -9.936 1.00 94.81 120 GLU A O 1
ATOM 935 N N . LEU A 1 121 ? 12.398 -17.543 -10.009 1.00 93.69 121 LEU A N 1
ATOM 936 C CA . LEU A 1 121 ? 12.294 -17.040 -11.381 1.00 93.69 121 LEU A CA 1
ATOM 937 C C . LEU A 1 121 ? 12.946 -15.654 -11.542 1.00 93.69 121 LEU A C 1
ATOM 939 O O . LEU A 1 121 ? 13.655 -15.393 -12.521 1.00 93.69 121 LEU A O 1
ATOM 943 N N . PHE A 1 122 ? 12.735 -14.764 -10.571 1.00 87.81 122 PHE A N 1
ATOM 944 C CA . PHE A 1 122 ? 13.335 -13.431 -10.565 1.00 87.81 122 PHE A CA 1
ATOM 945 C C . PHE A 1 122 ? 14.872 -13.499 -10.538 1.00 87.81 122 PHE A C 1
ATOM 947 O O . PHE A 1 122 ? 15.547 -12.808 -11.307 1.00 87.81 122 PHE A O 1
ATOM 954 N N . HIS A 1 123 ? 15.449 -14.378 -9.717 1.00 87.44 123 HIS A N 1
ATOM 955 C CA . HIS A 1 123 ? 16.902 -14.535 -9.636 1.00 87.44 123 HIS A CA 1
ATOM 956 C C . HIS A 1 123 ? 17.510 -15.270 -10.836 1.00 87.44 123 HIS A C 1
ATOM 958 O O . HIS A 1 123 ? 18.622 -14.936 -11.243 1.00 87.44 123 HIS A O 1
ATOM 964 N N . GLN A 1 124 ? 16.786 -16.204 -11.458 1.00 88.88 124 GLN A N 1
ATOM 965 C CA . GLN A 1 124 ? 17.235 -16.881 -12.683 1.00 88.88 124 GLN A CA 1
ATOM 966 C C . GLN A 1 124 ? 17.441 -15.905 -13.851 1.00 88.88 124 GLN A C 1
ATOM 968 O O . GLN A 1 124 ? 18.351 -16.080 -14.658 1.00 88.88 124 GLN A O 1
ATOM 973 N N . THR A 1 125 ? 16.613 -14.862 -13.937 1.00 67.06 125 THR A N 1
ATOM 974 C CA . THR A 1 125 ? 16.663 -13.866 -15.025 1.00 67.06 125 THR A CA 1
ATOM 975 C C . THR A 1 125 ? 17.626 -12.704 -14.763 1.00 67.06 125 THR A C 1
ATOM 977 O O . THR A 1 125 ? 17.930 -11.943 -15.679 1.00 67.06 125 THR A O 1
ATOM 980 N N . SER A 1 126 ? 18.157 -12.593 -13.542 1.00 61.00 126 SER A N 1
ATOM 981 C CA . SER A 1 126 ? 19.044 -11.501 -13.111 1.00 61.00 126 SER A CA 1
ATOM 982 C C . SER A 1 126 ? 20.538 -11.758 -13.386 1.00 61.00 126 SER A C 1
ATOM 984 O O . SER A 1 126 ? 21.388 -10.992 -12.935 1.00 61.00 126 SER A O 1
ATOM 986 N N . VAL A 1 127 ? 20.877 -12.822 -14.125 1.00 46.34 127 VAL A N 1
ATOM 987 C CA . VAL A 1 127 ? 22.245 -13.116 -14.587 1.00 46.34 127 VAL A CA 1
ATOM 988 C C . VAL A 1 127 ? 22.437 -12.555 -16.000 1.00 46.34 127 VAL A C 1
ATOM 990 O O . VAL A 1 127 ? 22.418 -13.301 -16.977 1.00 46.34 127 VAL A O 1
ATOM 993 N N . VAL A 1 128 ? 22.599 -11.234 -16.111 1.00 40.75 128 VAL A N 1
ATOM 994 C CA . VAL A 1 128 ? 23.134 -10.558 -17.310 1.00 40.75 128 VAL A CA 1
ATOM 995 C C . VAL A 1 128 ? 24.082 -9.449 -16.880 1.00 40.75 128 VAL A C 1
ATOM 997 O O . VAL A 1 128 ? 23.670 -8.623 -16.037 1.00 40.75 128 VAL A O 1
#